Protein AF-A0A2N8KM40-F1 (afdb_monomer_lite)

Secondary structure (DSSP, 8-state):
-HHHHHHHHHHHHHHHHHHHHHHHHHHHHHHHHHHHHHHHHHHHHHHHHHHHHHHHHHHHHHHHHHHHHHHHHHHHHHHHHHHHHHHHHHHHHHHHHHHHHHHHHHHHHT--HHHHHHHHHHHHHHHHHHHHHHHHHHHHHHHHHHHHHHHHHHHHS--

Radius of gyration: 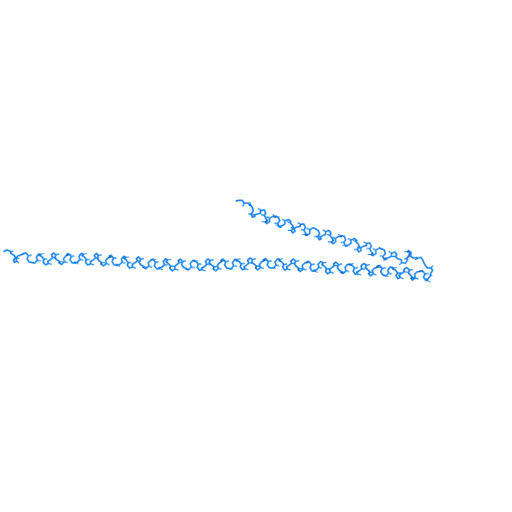45.95 Å; chains: 1; bounding box: 93×32×135 Å

Structure (mmCIF, N/CA/C/O backbone):
data_AF-A0A2N8KM40-F1
#
_entry.id   AF-A0A2N8KM40-F1
#
loop_
_atom_site.group_PDB
_atom_site.id
_atom_site.type_symbol
_atom_site.label_atom_id
_atom_site.label_alt_id
_atom_site.label_comp_id
_atom_site.label_asym_id
_atom_site.label_entity_id
_atom_site.label_seq_id
_atom_site.pdbx_PDB_ins_code
_atom_site.Cartn_x
_atom_site.Cartn_y
_atom_site.Cartn_z
_atom_site.occupancy
_atom_site.B_iso_or_equiv
_atom_site.auth_seq_id
_atom_site.auth_comp_id
_atom_site.auth_asym_id
_atom_site.auth_atom_id
_atom_site.pdbx_PDB_model_num
ATOM 1 N N . MET A 1 1 ? -63.208 -11.030 96.467 1.00 50.81 1 MET A N 1
ATOM 2 C CA . MET A 1 1 ? -63.304 -10.289 95.188 1.00 50.81 1 MET A CA 1
ATOM 3 C C . MET A 1 1 ? -62.343 -10.782 94.094 1.00 50.81 1 MET A C 1
ATOM 5 O O . MET A 1 1 ? -62.658 -10.585 92.932 1.00 50.81 1 MET A O 1
ATOM 9 N N . LEU A 1 2 ? -61.257 -11.514 94.403 1.00 55.47 2 LEU A N 1
ATOM 10 C CA . LEU A 1 2 ? -60.332 -12.054 93.381 1.00 55.47 2 LEU A CA 1
ATOM 11 C C . LEU A 1 2 ? -60.955 -13.037 92.363 1.00 55.47 2 LEU A C 1
ATOM 13 O O . LEU A 1 2 ? -60.536 -13.067 91.212 1.00 55.47 2 LEU A O 1
ATOM 17 N N . ARG A 1 3 ? -61.965 -13.832 92.751 1.00 54.03 3 ARG A N 1
ATOM 18 C CA . ARG A 1 3 ? -62.576 -14.845 91.863 1.00 54.03 3 ARG A CA 1
ATOM 19 C C . ARG A 1 3 ? -63.373 -14.261 90.687 1.00 54.03 3 ARG A C 1
ATOM 21 O O . ARG A 1 3 ? -63.493 -14.931 89.672 1.00 54.03 3 ARG A O 1
ATOM 28 N N . ALA A 1 4 ? -63.876 -13.030 90.804 1.00 58.81 4 ALA A N 1
ATOM 29 C CA . ALA A 1 4 ? -64.650 -12.378 89.743 1.00 58.81 4 ALA A CA 1
ATOM 30 C C . ALA A 1 4 ? -63.764 -11.719 88.666 1.00 58.81 4 ALA A C 1
ATOM 32 O O . ALA A 1 4 ? -64.201 -11.549 87.534 1.00 58.81 4 ALA A O 1
ATOM 33 N N . ALA A 1 5 ? -62.510 -11.387 88.998 1.00 59.50 5 ALA A N 1
ATOM 34 C CA . ALA A 1 5 ? -61.556 -10.773 88.070 1.00 59.50 5 ALA A CA 1
ATOM 35 C C . ALA A 1 5 ? -60.757 -11.802 87.247 1.00 59.50 5 ALA A C 1
ATOM 37 O O . ALA A 1 5 ? -60.220 -11.469 86.193 1.00 59.50 5 ALA A O 1
ATOM 38 N N . LEU A 1 6 ? -60.704 -13.060 87.700 1.00 64.12 6 LEU A N 1
ATOM 39 C CA . LEU A 1 6 ? -59.988 -14.157 87.043 1.00 64.12 6 LEU A CA 1
ATOM 40 C C . LEU A 1 6 ? -60.354 -14.355 85.551 1.00 64.12 6 LEU A C 1
ATOM 42 O O . LEU A 1 6 ? -59.431 -14.441 84.742 1.00 64.12 6 LEU A O 1
ATOM 46 N N . PRO A 1 7 ? -61.640 -14.377 85.134 1.00 68.81 7 PRO A N 1
ATOM 47 C CA . PRO A 1 7 ? -61.984 -14.530 83.717 1.00 68.81 7 PRO A CA 1
ATOM 48 C C . PRO A 1 7 ? -61.580 -13.315 82.869 1.00 68.81 7 PRO A C 1
ATOM 50 O O . PRO A 1 7 ? -61.188 -13.478 81.716 1.00 68.81 7 PRO A O 1
ATOM 53 N N . TYR A 1 8 ? -61.599 -12.108 83.444 1.00 71.25 8 TYR A N 1
ATOM 54 C CA . TYR A 1 8 ? -61.155 -10.891 82.757 1.00 71.25 8 TYR A CA 1
ATOM 55 C C . TYR A 1 8 ? -59.635 -10.849 82.572 1.00 71.25 8 TYR A C 1
ATOM 57 O O . TYR A 1 8 ? -59.167 -10.418 81.522 1.00 71.25 8 TYR A O 1
ATOM 65 N N . LEU A 1 9 ? -58.863 -11.348 83.542 1.00 74.88 9 LEU A N 1
ATOM 66 C CA . LEU A 1 9 ? -57.408 -11.479 83.414 1.00 74.88 9 LEU A CA 1
ATOM 67 C C . LEU A 1 9 ? -57.016 -12.518 82.357 1.00 74.88 9 LEU A C 1
ATOM 69 O O . LEU A 1 9 ? -56.095 -12.276 81.581 1.00 74.88 9 LEU A O 1
ATOM 73 N N . ILE A 1 10 ? -57.739 -13.639 82.281 1.00 76.38 10 ILE A N 1
ATOM 74 C CA . ILE A 1 10 ? -57.525 -14.665 81.247 1.00 76.38 10 ILE A CA 1
ATOM 75 C C . ILE A 1 10 ? -57.877 -14.111 79.858 1.00 76.38 10 ILE A C 1
ATOM 77 O O . ILE A 1 10 ? -57.108 -14.285 78.914 1.00 76.38 10 ILE A O 1
ATOM 81 N N . GLY A 1 11 ? -58.997 -13.391 79.737 1.00 74.62 11 GLY A N 1
ATOM 82 C CA . GLY A 1 11 ? -59.388 -12.725 78.493 1.00 74.62 11 GLY A CA 1
ATOM 83 C C . GLY A 1 11 ? -58.374 -11.669 78.044 1.00 74.62 11 GLY A C 1
ATOM 84 O O . GLY A 1 11 ? -57.972 -11.661 76.884 1.00 74.62 11 GLY A O 1
ATOM 85 N N . ALA A 1 12 ? -57.897 -10.827 78.964 1.00 76.19 12 ALA A N 1
ATOM 86 C CA . ALA A 1 12 ? -56.876 -9.821 78.672 1.00 76.19 12 ALA A CA 1
ATOM 87 C C . ALA A 1 12 ? -55.547 -10.457 78.233 1.00 76.19 12 ALA A C 1
ATOM 89 O O . ALA A 1 12 ? -54.951 -10.013 77.254 1.00 76.19 12 ALA A O 1
ATOM 90 N N . ALA A 1 13 ? -55.111 -11.530 78.899 1.00 78.75 13 ALA A N 1
ATOM 91 C CA . ALA A 1 13 ? -53.902 -12.259 78.523 1.00 78.75 13 ALA A CA 1
ATOM 92 C C . ALA A 1 13 ? -54.012 -12.893 77.124 1.00 78.75 13 ALA A C 1
ATOM 94 O O . ALA A 1 13 ? -53.057 -12.837 76.351 1.00 78.75 13 ALA A O 1
ATOM 95 N N . LEU A 1 14 ? -55.181 -13.438 76.769 1.00 80.94 14 LEU A N 1
ATOM 96 C CA . LEU A 1 14 ? -55.440 -13.978 75.431 1.00 80.94 14 LEU A CA 1
ATOM 97 C C . LEU A 1 14 ? -55.404 -12.894 74.351 1.00 80.94 14 LEU A C 1
ATOM 99 O O . LEU A 1 14 ? -54.794 -13.100 73.304 1.00 80.94 14 LEU A O 1
ATOM 103 N N . VAL A 1 15 ? -56.010 -11.733 74.607 1.00 81.62 15 VAL A N 1
ATOM 104 C CA . VAL A 1 15 ? -55.996 -10.605 73.662 1.00 81.62 15 VAL A CA 1
ATOM 105 C C . VAL A 1 15 ? -54.575 -10.081 73.465 1.00 81.62 15 VAL A C 1
ATOM 107 O O . VAL A 1 15 ? -54.142 -9.895 72.330 1.00 81.62 15 VAL A O 1
ATOM 110 N N . VAL A 1 16 ? -53.815 -9.904 74.547 1.00 82.75 16 VAL A N 1
ATOM 111 C CA . VAL A 1 16 ? -52.413 -9.466 74.474 1.00 82.75 16 VAL A CA 1
ATOM 112 C C . VAL A 1 16 ? -51.555 -10.489 73.724 1.00 82.75 16 VAL A C 1
ATOM 114 O O . VAL A 1 16 ? -50.774 -10.108 72.852 1.00 82.75 16 VAL A O 1
ATOM 117 N N . GLY A 1 17 ? -51.738 -11.784 73.997 1.00 82.06 17 GLY A N 1
ATOM 118 C CA . GLY A 1 17 ? -51.050 -12.859 73.281 1.00 82.06 17 GLY A CA 1
ATOM 119 C C . GLY A 1 17 ? -51.378 -12.883 71.786 1.00 82.06 17 GLY A C 1
ATOM 120 O O . GLY A 1 17 ? -50.478 -13.042 70.963 1.00 82.06 17 GLY A O 1
ATOM 121 N N . ALA A 1 18 ? -52.641 -12.652 71.419 1.00 79.44 18 ALA A N 1
ATOM 122 C CA . ALA A 1 18 ? -53.068 -12.579 70.024 1.00 79.44 18 ALA A CA 1
ATOM 123 C C . ALA A 1 18 ? -52.453 -11.375 69.291 1.00 79.44 18 ALA A C 1
ATOM 125 O O . ALA A 1 18 ? -51.941 -11.530 68.184 1.00 79.44 18 ALA A O 1
ATOM 126 N N . VAL A 1 19 ? -52.437 -10.191 69.913 1.00 80.25 19 VAL A N 1
ATOM 127 C CA . VAL A 1 19 ? -51.839 -8.979 69.325 1.00 80.25 19 VAL A CA 1
ATOM 128 C C . VAL A 1 19 ? -50.329 -9.142 69.133 1.00 80.25 19 VAL A C 1
ATOM 130 O O . VAL A 1 19 ? -49.810 -8.827 68.061 1.00 80.25 19 VAL A O 1
ATOM 133 N N . LEU A 1 20 ? -49.625 -9.693 70.127 1.00 81.81 20 LEU A N 1
ATOM 134 C CA . LEU A 1 20 ? -48.190 -9.978 70.024 1.00 81.81 20 LEU A CA 1
ATOM 135 C C . LEU A 1 20 ? -47.888 -11.032 68.952 1.00 81.81 20 LEU A C 1
ATOM 137 O O . LEU A 1 20 ? -46.945 -10.863 68.181 1.00 81.81 20 LEU A O 1
ATOM 141 N N . GLY A 1 21 ? -48.701 -12.088 68.863 1.00 77.38 21 GLY A N 1
ATOM 142 C CA . GLY A 1 21 ? -48.555 -13.130 67.847 1.00 77.38 21 GLY A CA 1
ATOM 143 C C . GLY A 1 21 ? -48.735 -12.598 66.424 1.00 77.38 21 GLY A C 1
ATOM 144 O O . GLY A 1 21 ? -47.931 -12.909 65.547 1.00 77.38 21 GLY A O 1
ATOM 145 N N . VAL A 1 22 ? -49.739 -11.744 66.199 1.00 79.06 22 VAL A N 1
ATOM 146 C CA . VAL A 1 22 ? -49.978 -11.108 64.892 1.00 79.06 22 VAL A CA 1
ATOM 147 C C . VAL A 1 22 ? -48.859 -10.125 64.540 1.00 79.06 22 VAL A C 1
ATOM 149 O O . VAL A 1 22 ? -48.366 -10.154 63.413 1.00 79.06 22 VAL A O 1
ATOM 152 N N . GLY A 1 23 ? -48.415 -9.301 65.495 1.00 76.94 23 GLY A N 1
ATOM 153 C CA . GLY A 1 23 ? -47.318 -8.352 65.285 1.00 76.94 23 GLY A CA 1
ATOM 154 C C . GLY A 1 23 ? -45.996 -9.043 64.947 1.00 76.94 23 GLY A C 1
ATOM 155 O O . GLY A 1 23 ? -45.318 -8.654 63.998 1.00 76.94 23 GLY A O 1
ATOM 156 N N . TRP A 1 24 ? -45.661 -10.123 65.660 1.00 81.06 24 TRP A N 1
ATOM 157 C CA . TRP A 1 24 ? -44.463 -10.913 65.373 1.00 81.06 24 TRP A CA 1
ATOM 158 C C . TRP A 1 24 ? -44.576 -11.609 64.014 1.00 81.06 24 TRP A C 1
ATOM 160 O O . TRP A 1 24 ? -43.649 -11.544 63.209 1.00 81.06 24 TRP A O 1
ATOM 170 N N . TYR A 1 25 ? -45.719 -12.223 63.706 1.00 77.12 25 TYR A N 1
ATOM 171 C CA . TYR A 1 25 ? -45.907 -12.889 62.418 1.00 77.12 25 TYR A CA 1
ATOM 172 C C . TYR A 1 25 ? -45.816 -11.907 61.239 1.00 77.12 25 TYR A C 1
ATOM 174 O O . TYR A 1 25 ? -45.181 -12.225 60.234 1.00 77.12 25 TYR A O 1
ATOM 182 N N . GLY A 1 26 ? -46.379 -10.700 61.378 1.00 73.94 26 GLY A N 1
ATOM 183 C CA . GLY A 1 26 ? -46.259 -9.614 60.400 1.00 73.94 26 GLY A CA 1
ATOM 184 C C . GLY A 1 26 ? -44.811 -9.166 60.199 1.00 73.94 26 GLY A C 1
ATOM 185 O O . GLY A 1 26 ? -44.307 -9.222 59.077 1.00 73.94 26 GLY A O 1
ATOM 186 N N . ALA A 1 27 ? -44.107 -8.844 61.288 1.00 72.88 27 ALA A N 1
ATOM 187 C CA . ALA A 1 27 ? -42.698 -8.447 61.245 1.00 72.88 27 ALA A CA 1
ATOM 188 C C . ALA A 1 27 ? -41.797 -9.546 60.655 1.00 72.88 27 ALA A C 1
ATOM 190 O O . ALA A 1 27 ? -40.876 -9.263 59.889 1.00 72.88 27 ALA A O 1
ATOM 191 N N . HIS A 1 28 ? -42.078 -10.819 60.954 1.00 74.94 28 HIS A N 1
ATOM 192 C CA . HIS A 1 28 ? -41.321 -11.937 60.398 1.00 74.94 28 HIS A CA 1
ATOM 193 C C . HIS A 1 28 ? -41.578 -12.112 58.894 1.00 74.94 28 HIS A C 1
ATOM 195 O O . HIS A 1 28 ? -40.643 -12.413 58.147 1.00 74.94 28 HIS A O 1
ATOM 201 N N . ARG A 1 29 ? -42.816 -11.881 58.436 1.00 72.00 29 ARG A N 1
ATOM 202 C CA . ARG A 1 29 ? -43.177 -11.891 57.011 1.00 72.00 29 ARG A CA 1
ATOM 203 C C . ARG A 1 29 ? -42.489 -10.771 56.238 1.00 72.00 29 ARG A C 1
ATOM 205 O O . ARG A 1 29 ? -41.971 -11.024 55.153 1.00 72.00 29 ARG A O 1
ATOM 212 N N . GLU A 1 30 ? -42.460 -9.567 56.797 1.00 69.62 30 GLU A N 1
ATOM 213 C CA . GLU A 1 30 ? -41.780 -8.416 56.197 1.00 69.62 30 GLU A CA 1
ATOM 214 C C . GLU A 1 30 ? -40.266 -8.640 56.139 1.00 69.62 30 GLU A C 1
ATOM 216 O O . GLU A 1 30 ? -39.669 -8.488 55.076 1.00 69.62 30 GLU A O 1
ATOM 221 N N . ALA A 1 31 ? -39.654 -9.121 57.226 1.00 71.56 31 ALA A N 1
ATOM 222 C CA . ALA A 1 31 ? -38.230 -9.451 57.257 1.00 71.56 31 ALA A CA 1
ATOM 223 C C . ALA A 1 31 ? -37.855 -10.543 56.236 1.00 71.56 31 ALA A C 1
ATOM 225 O O . ALA A 1 31 ? -36.837 -10.432 55.554 1.00 71.56 31 ALA A O 1
ATOM 226 N N . ALA A 1 32 ? -38.692 -11.576 56.080 1.00 74.12 32 ALA A N 1
ATOM 227 C CA . ALA A 1 32 ? -38.486 -12.620 55.076 1.00 74.12 32 ALA A CA 1
ATOM 228 C C . ALA A 1 32 ? -38.656 -12.097 53.637 1.00 74.12 32 ALA A C 1
ATOM 230 O O . ALA A 1 32 ? -37.929 -12.520 52.736 1.00 74.12 32 ALA A O 1
ATOM 231 N N . GLY A 1 33 ? -39.589 -11.164 53.420 1.00 69.44 33 GLY A N 1
ATOM 232 C CA . GLY A 1 33 ? -39.778 -10.479 52.142 1.00 69.44 33 GLY A CA 1
ATOM 233 C C . GLY A 1 33 ? -38.578 -9.609 51.766 1.00 69.44 33 GLY A C 1
ATOM 234 O O . GLY A 1 33 ? -38.059 -9.740 50.662 1.00 69.44 33 GLY A O 1
ATOM 235 N N . VAL A 1 34 ? -38.083 -8.792 52.701 1.00 75.25 34 VAL A N 1
ATOM 236 C CA . VAL A 1 34 ? -36.897 -7.938 52.507 1.00 75.25 34 VAL A CA 1
ATOM 237 C C . VAL A 1 34 ? -35.633 -8.774 52.281 1.00 75.25 34 VAL A C 1
ATOM 239 O O . VAL A 1 34 ? -34.815 -8.443 51.426 1.00 75.25 34 VAL A O 1
ATOM 242 N N . ALA A 1 35 ? -35.475 -9.893 52.993 1.00 78.25 35 ALA A N 1
ATOM 243 C CA . ALA A 1 35 ? -34.352 -10.802 52.772 1.00 78.25 35 ALA A CA 1
ATOM 244 C C . ALA A 1 35 ? -34.374 -11.419 51.360 1.00 78.25 35 ALA A C 1
ATOM 246 O O . ALA A 1 35 ? -33.328 -11.529 50.720 1.00 78.25 35 ALA A O 1
ATOM 247 N N . ARG A 1 36 ? -35.557 -11.782 50.841 1.00 76.88 36 ARG A N 1
ATOM 248 C CA . ARG A 1 36 ? -35.703 -12.271 49.460 1.00 76.88 36 ARG A CA 1
ATOM 249 C C . ARG A 1 36 ? -35.384 -11.196 48.428 1.00 76.88 36 ARG A C 1
ATOM 251 O O . ARG A 1 36 ? -34.605 -11.469 47.522 1.00 76.88 36 ARG A O 1
ATOM 258 N N . THR A 1 37 ? -35.913 -9.983 48.583 1.00 75.38 37 THR A N 1
ATOM 259 C CA . THR A 1 37 ? -35.655 -8.901 47.621 1.00 75.38 37 THR A CA 1
ATOM 260 C C . THR A 1 37 ? -34.185 -8.485 47.601 1.00 75.38 37 THR A C 1
ATOM 262 O O . THR A 1 37 ? -33.649 -8.214 46.530 1.00 75.38 37 THR A O 1
ATOM 265 N N . GLN A 1 38 ? -33.491 -8.502 48.745 1.00 78.94 38 GLN A N 1
ATOM 266 C CA . GLN A 1 38 ? -32.043 -8.267 48.786 1.00 78.94 38 GLN A CA 1
ATOM 267 C C . GLN A 1 38 ? -31.246 -9.369 48.078 1.00 78.94 38 GLN A C 1
ATOM 269 O O . GLN A 1 38 ? -30.302 -9.063 47.349 1.00 78.94 38 GLN A O 1
ATOM 274 N N . LEU A 1 39 ? -31.620 -10.641 48.254 1.00 80.75 39 LEU A N 1
ATOM 275 C CA . LEU A 1 39 ? -30.974 -11.759 47.560 1.00 80.75 39 LEU A CA 1
ATOM 276 C C . LEU A 1 39 ? -31.204 -11.700 46.045 1.00 80.75 39 LEU A C 1
ATOM 278 O O . LEU A 1 39 ? -30.266 -11.918 45.279 1.00 80.75 39 LEU A O 1
ATOM 282 N N . GLU A 1 40 ? -32.417 -11.362 45.609 1.00 81.06 40 GLU A N 1
ATOM 283 C CA . GLU A 1 40 ? -32.754 -11.169 44.195 1.00 81.06 40 GLU A CA 1
ATOM 284 C C . GLU A 1 40 ? -32.009 -9.970 43.593 1.00 81.06 40 GLU A C 1
ATOM 286 O O . GLU A 1 40 ? -31.451 -10.080 42.502 1.00 81.06 40 GLU A O 1
ATOM 291 N N . ALA A 1 41 ? -31.914 -8.851 44.318 1.00 78.25 41 ALA A N 1
ATOM 292 C CA . ALA A 1 41 ? -31.140 -7.686 43.894 1.00 78.25 41 ALA A CA 1
ATOM 293 C C . ALA A 1 41 ? -29.639 -8.000 43.788 1.00 78.25 41 ALA A C 1
ATOM 295 O O . ALA A 1 41 ? -29.002 -7.625 42.806 1.00 78.25 41 ALA A O 1
ATOM 296 N N . ALA A 1 42 ? -29.075 -8.739 44.750 1.00 84.44 42 ALA A N 1
ATOM 297 C CA . ALA A 1 42 ? -27.679 -9.170 44.713 1.00 84.44 42 ALA A CA 1
ATOM 298 C C . ALA A 1 42 ? -27.406 -10.168 43.573 1.00 84.44 42 ALA A C 1
ATOM 300 O O . ALA A 1 42 ? -26.352 -10.111 42.937 1.00 84.44 42 ALA A O 1
ATOM 301 N N . ALA A 1 43 ? -28.350 -11.069 43.286 1.00 85.12 43 ALA A N 1
ATOM 302 C CA . ALA A 1 43 ? -28.260 -11.984 42.152 1.00 85.12 43 ALA A CA 1
ATOM 303 C C . ALA A 1 43 ? -28.330 -11.230 40.812 1.00 85.12 43 ALA A C 1
ATOM 305 O O . ALA A 1 43 ? -27.500 -11.481 39.938 1.00 85.12 43 ALA A O 1
ATOM 306 N N . ASN A 1 44 ? -29.248 -10.267 40.677 1.00 85.44 44 ASN A N 1
ATOM 307 C CA . ASN A 1 44 ? -29.347 -9.402 39.499 1.00 85.44 44 ASN A CA 1
ATOM 308 C C . ASN A 1 44 ? -28.088 -8.550 39.302 1.00 85.44 44 ASN A C 1
ATOM 310 O O . ASN A 1 44 ? -27.571 -8.495 38.191 1.00 85.44 44 ASN A O 1
ATOM 314 N N . ALA A 1 45 ? -27.540 -7.950 40.363 1.00 84.25 45 ALA A N 1
ATOM 315 C CA . ALA A 1 45 ? -26.304 -7.169 40.282 1.00 84.25 45 ALA A CA 1
ATOM 316 C C . ALA A 1 45 ? -25.135 -8.006 39.731 1.00 84.25 45 ALA A C 1
ATOM 318 O O . ALA A 1 45 ? -24.444 -7.581 38.808 1.00 84.25 45 ALA A O 1
ATOM 319 N N . ARG A 1 46 ? -24.977 -9.249 40.210 1.00 84.38 46 ARG A N 1
ATOM 320 C CA . ARG A 1 46 ? -23.948 -10.176 39.704 1.00 84.38 46 ARG A CA 1
ATOM 321 C C . ARG A 1 46 ? -24.162 -10.567 38.242 1.00 84.38 46 ARG A C 1
ATOM 323 O O . ARG A 1 46 ? -23.187 -10.737 37.515 1.00 84.38 46 ARG A O 1
ATOM 330 N N . GLN A 1 47 ? -25.412 -10.739 37.808 1.00 87.56 47 GLN A N 1
ATOM 331 C CA . GLN A 1 47 ? -25.716 -11.036 36.405 1.00 87.56 47 GLN A CA 1
ATOM 332 C C . GLN A 1 47 ? -25.392 -9.851 35.496 1.00 87.56 47 GLN A C 1
ATOM 334 O O . GLN A 1 47 ? -24.794 -10.050 34.442 1.00 87.56 47 GLN A O 1
ATOM 339 N N . ILE A 1 48 ? -25.721 -8.634 35.931 1.00 88.25 48 ILE A N 1
ATOM 340 C CA . ILE A 1 48 ? -25.425 -7.398 35.206 1.00 88.25 48 ILE A CA 1
ATOM 341 C C . ILE A 1 48 ? -23.907 -7.209 35.077 1.00 88.25 48 ILE A C 1
ATOM 343 O O . ILE A 1 48 ? -23.408 -7.030 33.971 1.00 88.25 48 ILE A O 1
ATOM 347 N N . GLU A 1 49 ? -23.142 -7.353 36.162 1.00 89.38 49 GLU A N 1
ATOM 348 C CA . GLU A 1 49 ? -21.671 -7.285 36.119 1.00 89.38 49 GLU A CA 1
ATOM 349 C C . GLU A 1 49 ? -21.047 -8.358 35.216 1.00 89.38 49 GLU A C 1
ATOM 351 O O . GLU A 1 49 ? -20.056 -8.103 34.529 1.00 89.38 49 GLU A O 1
ATOM 356 N N . ALA A 1 50 ? -21.601 -9.574 35.217 1.00 89.94 50 ALA A N 1
ATOM 357 C CA . ALA A 1 50 ? -21.130 -10.647 34.349 1.00 89.94 50 ALA A CA 1
ATOM 358 C C . ALA A 1 50 ? -21.444 -10.370 32.870 1.00 89.94 50 ALA A C 1
ATOM 360 O O . ALA A 1 50 ? -20.648 -10.738 32.008 1.00 89.94 50 ALA A O 1
ATOM 361 N N . GLN A 1 51 ? -22.577 -9.731 32.568 1.00 90.88 51 GLN A N 1
ATOM 362 C CA . GLN A 1 51 ? -22.919 -9.298 31.212 1.00 90.88 51 GLN A CA 1
ATOM 363 C C . GLN A 1 51 ? -22.019 -8.153 30.746 1.00 90.88 51 GLN A C 1
ATOM 365 O O . GLN A 1 51 ? -21.493 -8.235 29.641 1.00 90.88 51 GLN A O 1
ATOM 370 N N . TYR A 1 52 ? -21.775 -7.146 31.590 1.00 89.88 52 TYR A N 1
ATOM 371 C CA . TYR A 1 52 ? -20.860 -6.049 31.264 1.00 89.88 52 TYR A CA 1
ATOM 372 C C . TYR A 1 52 ? -19.441 -6.546 30.991 1.00 89.88 52 TYR A C 1
ATOM 374 O O . TYR A 1 52 ? -18.860 -6.166 29.982 1.00 89.88 52 TYR A O 1
ATOM 382 N N . ARG A 1 53 ? -18.912 -7.462 31.815 1.00 92.50 53 ARG A N 1
ATOM 383 C CA . ARG A 1 53 ? -17.586 -8.052 31.565 1.00 92.50 53 ARG A CA 1
ATOM 384 C C . ARG A 1 53 ? -17.509 -8.795 30.236 1.00 92.50 53 ARG A C 1
ATOM 386 O O . ARG A 1 53 ? -16.565 -8.581 29.487 1.00 92.50 53 ARG A O 1
ATOM 393 N N . ARG A 1 54 ? -18.516 -9.612 29.904 1.00 92.06 54 ARG A N 1
ATOM 394 C CA . ARG A 1 54 ? -18.564 -10.282 28.592 1.00 92.06 54 ARG A CA 1
ATOM 395 C C . ARG A 1 54 ? -18.638 -9.277 27.448 1.00 92.06 54 ARG A C 1
ATOM 397 O O . ARG A 1 54 ? -17.958 -9.453 26.449 1.00 92.06 54 ARG A O 1
ATOM 404 N N . GLN A 1 55 ? -19.430 -8.220 27.603 1.00 92.69 55 GLN A N 1
ATOM 405 C CA . GLN A 1 55 ? -19.566 -7.183 26.585 1.00 92.69 55 GLN A CA 1
ATOM 406 C C . GLN A 1 55 ? -18.260 -6.401 26.384 1.00 92.69 55 GLN A C 1
ATOM 408 O O . GLN A 1 55 ? -17.899 -6.098 25.249 1.00 92.69 55 GLN A O 1
ATOM 413 N N . GLU A 1 56 ? -17.529 -6.099 27.459 1.00 91.12 56 GLU A N 1
ATOM 414 C CA . GLU A 1 56 ? -16.198 -5.494 27.379 1.00 91.12 56 GLU A CA 1
ATOM 415 C C . GLU A 1 56 ? -15.197 -6.425 26.690 1.00 91.12 56 GLU A C 1
ATOM 417 O O . GLU A 1 56 ? -14.484 -5.988 25.789 1.00 91.12 56 GLU A O 1
ATOM 422 N N . GLU A 1 57 ? -15.174 -7.709 27.057 1.00 92.62 57 GLU A N 1
ATOM 423 C CA . GLU A 1 57 ? -14.311 -8.718 26.431 1.00 92.62 57 GLU A CA 1
ATOM 424 C C . GLU A 1 57 ? -14.609 -8.870 24.930 1.00 92.62 57 GLU A C 1
ATOM 426 O O . GLU A 1 57 ? -13.686 -8.846 24.114 1.00 92.62 57 GLU A O 1
ATOM 431 N N . GLU A 1 58 ? -15.886 -8.958 24.548 1.00 92.00 58 GLU A N 1
ATOM 432 C CA . GLU A 1 58 ? -16.327 -9.032 23.151 1.00 92.00 58 GLU A CA 1
ATOM 433 C C . GLU A 1 58 ? -15.961 -7.766 22.368 1.00 92.00 58 GLU A C 1
ATOM 435 O O . GLU A 1 58 ? -15.474 -7.854 21.241 1.00 92.00 58 GLU A O 1
ATOM 440 N N . MET A 1 59 ? -16.142 -6.584 22.963 1.00 92.12 59 MET A N 1
ATOM 441 C CA . MET A 1 59 ? -15.782 -5.312 22.336 1.00 92.12 59 MET A CA 1
ATOM 442 C C . MET A 1 59 ? -14.268 -5.194 22.132 1.00 92.12 59 MET A C 1
ATOM 444 O O . MET A 1 59 ? -13.824 -4.747 21.072 1.00 92.12 59 MET A O 1
ATOM 448 N N . VAL A 1 60 ? -13.466 -5.598 23.122 1.00 92.62 60 VAL A N 1
ATOM 449 C CA . VAL A 1 60 ? -12.004 -5.621 23.000 1.00 92.62 60 VAL A CA 1
ATOM 450 C C . VAL A 1 60 ? -11.588 -6.606 21.912 1.00 92.62 60 VAL A C 1
ATOM 452 O O . VAL A 1 60 ? -10.769 -6.244 21.073 1.00 92.62 60 VAL A O 1
ATOM 455 N N . ALA A 1 61 ? -12.180 -7.802 21.873 1.00 93.12 61 ALA A N 1
ATOM 456 C CA . ALA A 1 61 ? -11.892 -8.811 20.857 1.00 93.12 61 ALA A CA 1
ATOM 457 C C . ALA A 1 61 ? -12.287 -8.365 19.434 1.00 93.12 61 ALA A C 1
ATOM 459 O O . ALA A 1 61 ? -11.541 -8.597 18.481 1.00 93.12 61 ALA A O 1
ATOM 460 N N . ASP A 1 62 ? -13.430 -7.693 19.262 1.00 93.56 62 ASP A N 1
ATOM 461 C CA . ASP A 1 62 ? -13.825 -7.126 17.966 1.00 93.56 62 ASP A CA 1
ATOM 462 C C . ASP A 1 62 ? -12.869 -5.999 17.552 1.00 93.56 62 ASP A C 1
ATOM 464 O O . ASP A 1 62 ? -12.405 -5.950 16.410 1.00 93.56 62 ASP A O 1
ATOM 468 N N . TYR A 1 63 ? -12.505 -5.119 18.489 1.00 86.56 63 TYR A N 1
ATOM 469 C CA . TYR A 1 63 ? -11.564 -4.036 18.222 1.00 86.56 63 TYR A CA 1
ATOM 470 C C . TYR A 1 63 ? -10.179 -4.561 17.822 1.00 86.56 63 TYR A C 1
ATOM 472 O O . TYR A 1 63 ? -9.611 -4.092 16.830 1.00 86.56 63 TYR A O 1
ATOM 480 N N . THR A 1 64 ? -9.639 -5.550 18.542 1.00 91.50 64 THR A N 1
ATOM 481 C CA . THR A 1 64 ? -8.349 -6.166 18.202 1.00 91.50 64 THR A CA 1
ATOM 482 C C . THR A 1 64 ? -8.416 -6.884 16.860 1.00 91.50 64 THR A C 1
ATOM 484 O O . THR A 1 64 ? -7.534 -6.668 16.032 1.00 91.50 64 THR A O 1
ATOM 487 N N . SER A 1 65 ? -9.490 -7.630 16.579 1.00 91.56 65 SER A N 1
ATOM 488 C CA . SER A 1 65 ? -9.678 -8.297 15.284 1.00 91.56 65 SER A CA 1
ATOM 489 C C . SER A 1 65 ? -9.722 -7.303 14.119 1.00 91.56 65 SER A C 1
ATOM 491 O O . SER A 1 65 ? -9.103 -7.525 13.076 1.00 91.56 65 SER A O 1
ATOM 493 N N . ARG A 1 66 ? -10.430 -6.177 14.273 1.00 89.44 66 ARG A N 1
ATOM 494 C CA . ARG A 1 66 ? -10.468 -5.119 13.249 1.00 89.44 66 ARG A CA 1
ATOM 495 C C . ARG A 1 66 ? -9.101 -4.479 13.042 1.00 89.44 66 ARG A C 1
ATOM 497 O O . ARG A 1 66 ? -8.735 -4.198 11.901 1.00 89.44 66 ARG A O 1
ATOM 504 N N . LEU A 1 67 ? -8.355 -4.257 14.122 1.00 89.38 67 LEU A N 1
ATOM 505 C CA . LEU A 1 67 ? -7.009 -3.699 14.055 1.00 89.38 67 LEU A CA 1
ATOM 506 C C . LEU A 1 67 ? -6.040 -4.657 13.348 1.00 89.38 67 LEU A C 1
ATOM 508 O O . LEU A 1 67 ? -5.297 -4.226 12.468 1.00 89.38 67 LEU A O 1
ATOM 512 N N . GLU A 1 68 ? -6.082 -5.949 13.675 1.00 92.25 68 GLU A N 1
ATOM 513 C CA . GLU A 1 68 ? -5.288 -6.980 12.998 1.00 92.25 68 GLU A CA 1
ATOM 514 C C . GLU A 1 68 ? -5.606 -7.046 11.508 1.00 92.25 68 GLU A C 1
ATOM 516 O O . GLU A 1 68 ? -4.688 -6.974 10.695 1.00 92.25 68 GLU A O 1
ATOM 521 N N . LYS A 1 69 ? -6.891 -7.079 11.131 1.00 90.62 69 LYS A N 1
ATOM 522 C CA . LYS A 1 69 ? -7.307 -7.079 9.718 1.00 90.62 69 LYS A CA 1
ATOM 523 C C . LYS A 1 69 ? -6.803 -5.849 8.963 1.00 90.62 69 LYS A C 1
ATOM 525 O O . LYS A 1 69 ? -6.345 -5.971 7.830 1.00 90.62 69 LYS A O 1
ATOM 530 N N . ALA A 1 70 ? -6.867 -4.665 9.574 1.00 87.62 70 ALA A N 1
ATOM 531 C CA . ALA A 1 70 ? -6.371 -3.434 8.959 1.00 87.62 70 ALA A CA 1
ATOM 532 C C . ALA A 1 70 ? -4.840 -3.448 8.779 1.00 87.62 70 ALA A C 1
ATOM 534 O O . ALA A 1 70 ? -4.327 -3.046 7.728 1.00 87.62 70 ALA A O 1
ATOM 535 N N . ASN A 1 71 ? -4.110 -3.950 9.778 1.00 90.00 71 ASN A N 1
ATOM 536 C CA . ASN A 1 71 ? -2.659 -4.113 9.703 1.00 90.00 71 ASN A CA 1
ATOM 537 C C . ASN A 1 71 ? -2.265 -5.153 8.648 1.00 90.00 71 ASN A C 1
ATOM 539 O O . ASN A 1 71 ? -1.339 -4.922 7.871 1.00 90.00 71 ASN A O 1
ATOM 543 N N . GLU A 1 72 ? -2.985 -6.272 8.574 1.00 93.06 72 GLU A N 1
ATOM 544 C CA . GLU A 1 72 ? -2.746 -7.314 7.582 1.00 93.06 72 GLU A CA 1
ATOM 545 C C . GLU A 1 72 ? -3.009 -6.815 6.159 1.00 93.06 72 GLU A C 1
ATOM 547 O O . GLU A 1 72 ? -2.160 -7.004 5.288 1.00 93.06 72 GLU A O 1
ATOM 552 N N . ALA A 1 73 ? -4.114 -6.102 5.930 1.00 88.69 73 ALA A N 1
ATOM 553 C CA . ALA A 1 73 ? -4.405 -5.488 4.636 1.00 88.69 73 ALA A CA 1
ATOM 554 C C . ALA A 1 73 ? -3.307 -4.495 4.212 1.00 88.69 73 ALA A C 1
ATOM 556 O O . ALA A 1 73 ? -2.895 -4.475 3.053 1.00 88.69 73 ALA A O 1
ATOM 557 N N . THR A 1 74 ? -2.780 -3.712 5.159 1.00 89.38 74 THR A N 1
ATOM 558 C CA . THR A 1 74 ? -1.660 -2.791 4.903 1.00 89.38 74 THR A CA 1
ATOM 559 C C . THR A 1 74 ? -0.384 -3.553 4.547 1.00 89.38 74 THR A C 1
ATOM 561 O O . THR A 1 74 ? 0.302 -3.201 3.589 1.00 89.38 74 THR A O 1
ATOM 564 N N . ARG A 1 75 ? -0.079 -4.630 5.280 1.00 92.06 75 ARG A N 1
ATOM 565 C CA . ARG A 1 75 ? 1.087 -5.484 5.025 1.00 92.06 75 ARG A CA 1
ATOM 566 C C . ARG A 1 75 ? 1.024 -6.129 3.641 1.00 92.06 75 ARG A C 1
ATOM 568 O O . ARG A 1 75 ? 2.023 -6.107 2.931 1.00 92.06 75 ARG A O 1
ATOM 575 N N . LEU A 1 76 ? -0.128 -6.684 3.264 1.00 92.94 76 LEU A N 1
ATOM 576 C CA . LEU A 1 76 ? -0.340 -7.293 1.948 1.00 92.94 76 LEU A CA 1
ATOM 577 C C . LEU A 1 76 ? -0.198 -6.256 0.830 1.00 92.94 76 LEU A C 1
ATOM 579 O O . LEU A 1 76 ? 0.557 -6.480 -0.108 1.00 92.94 76 LEU A O 1
ATOM 583 N N . SER A 1 77 ? -0.831 -5.090 0.984 1.00 88.12 77 SER A N 1
ATOM 584 C CA . SER A 1 77 ? -0.715 -3.981 0.029 1.00 88.12 77 SER A CA 1
ATOM 585 C C . SER A 1 77 ? 0.738 -3.536 -0.175 1.00 88.12 77 SER A C 1
ATOM 587 O O . SER A 1 77 ? 1.156 -3.316 -1.308 1.00 88.12 77 SER A O 1
ATOM 589 N N . ASN A 1 78 ? 1.529 -3.432 0.897 1.00 89.88 78 ASN A N 1
ATOM 590 C CA . ASN A 1 78 ? 2.941 -3.063 0.785 1.00 89.88 78 ASN A CA 1
ATOM 591 C C . ASN A 1 78 ? 3.770 -4.169 0.116 1.00 89.88 78 ASN A C 1
ATOM 593 O O . ASN A 1 78 ? 4.602 -3.872 -0.732 1.00 89.88 78 ASN A O 1
ATOM 597 N N . ALA A 1 79 ? 3.504 -5.440 0.431 1.00 93.69 79 ALA A N 1
ATOM 598 C CA . ALA A 1 79 ? 4.181 -6.559 -0.221 1.00 93.69 79 ALA A CA 1
ATOM 599 C C . ALA A 1 79 ? 3.896 -6.608 -1.734 1.00 93.69 79 ALA A C 1
ATOM 601 O O . ALA A 1 79 ? 4.799 -6.868 -2.526 1.00 93.69 79 ALA A O 1
ATOM 602 N N . GLU A 1 80 ? 2.661 -6.323 -2.154 1.00 90.19 80 GLU A N 1
ATOM 603 C CA . GLU A 1 80 ? 2.304 -6.210 -3.573 1.00 90.19 80 GLU A CA 1
ATOM 604 C C . GLU A 1 80 ? 3.021 -5.036 -4.257 1.00 90.19 80 GLU A C 1
ATOM 606 O O . GLU A 1 80 ? 3.534 -5.206 -5.367 1.00 90.19 80 GLU A O 1
ATOM 611 N N . ARG A 1 81 ? 3.126 -3.877 -3.587 1.00 90.19 81 ARG A N 1
ATOM 612 C CA . ARG A 1 81 ? 3.902 -2.720 -4.075 1.00 90.19 81 ARG A CA 1
ATOM 613 C C . ARG A 1 81 ? 5.379 -3.072 -4.260 1.00 90.19 81 ARG A C 1
ATOM 615 O O . ARG A 1 81 ? 5.940 -2.776 -5.312 1.00 90.19 81 ARG A O 1
ATOM 622 N N . ASP A 1 82 ? 5.986 -3.764 -3.298 1.00 91.44 82 ASP A N 1
ATOM 623 C CA . ASP A 1 82 ? 7.391 -4.184 -3.372 1.00 91.44 82 ASP A CA 1
ATOM 624 C C . ASP A 1 82 ? 7.638 -5.170 -4.524 1.00 91.44 82 ASP A C 1
ATOM 626 O O . ASP A 1 82 ? 8.612 -5.038 -5.272 1.00 91.44 82 ASP A O 1
ATOM 630 N N . LEU A 1 83 ? 6.733 -6.138 -4.717 1.00 92.88 83 LEU A N 1
ATOM 631 C CA . LEU A 1 83 ? 6.795 -7.072 -5.844 1.00 92.88 83 LEU A CA 1
ATOM 632 C C . LEU A 1 83 ? 6.672 -6.343 -7.188 1.00 92.88 83 LEU A C 1
ATOM 634 O O . LEU A 1 83 ? 7.445 -6.618 -8.110 1.00 92.88 83 LEU A O 1
ATOM 638 N N . ALA A 1 84 ? 5.739 -5.395 -7.300 1.00 89.12 84 ALA A N 1
ATOM 639 C CA . ALA A 1 84 ? 5.561 -4.587 -8.502 1.00 89.12 84 ALA A CA 1
ATOM 640 C C . ALA A 1 84 ? 6.786 -3.701 -8.784 1.00 89.12 84 ALA A C 1
ATOM 642 O O . ALA A 1 84 ? 7.247 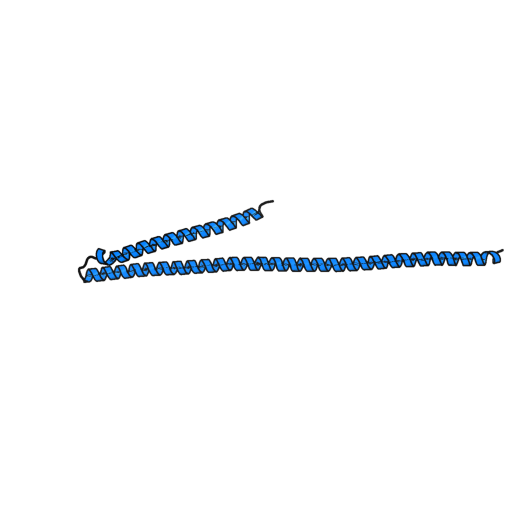-3.629 -9.927 1.00 89.12 84 ALA A O 1
ATOM 643 N N . ALA A 1 85 ? 7.367 -3.086 -7.750 1.00 90.06 85 ALA A N 1
ATOM 644 C CA . ALA A 1 85 ? 8.589 -2.296 -7.860 1.00 90.06 85 ALA A CA 1
ATOM 645 C C . ALA A 1 85 ? 9.773 -3.154 -8.336 1.00 90.06 85 ALA A C 1
ATOM 647 O O . ALA A 1 85 ? 10.483 -2.767 -9.269 1.00 90.06 85 ALA A O 1
ATOM 648 N N . GLY A 1 86 ? 9.946 -4.350 -7.764 1.00 91.19 86 GLY A N 1
ATOM 649 C CA . GLY A 1 86 ? 10.966 -5.310 -8.191 1.00 91.19 86 GLY A CA 1
ATOM 650 C C . GLY A 1 86 ? 10.789 -5.752 -9.647 1.00 91.19 86 GLY A C 1
ATOM 651 O O . GLY A 1 86 ? 11.747 -5.743 -10.425 1.00 91.19 86 GLY A O 1
ATOM 652 N N . ALA A 1 87 ? 9.555 -6.060 -10.056 1.00 91.50 87 ALA A N 1
ATOM 653 C CA . ALA A 1 87 ? 9.236 -6.396 -11.442 1.00 91.50 87 ALA A CA 1
ATOM 654 C C . ALA A 1 87 ? 9.559 -5.235 -12.401 1.00 91.50 87 ALA A C 1
ATOM 656 O O . ALA A 1 87 ? 10.185 -5.452 -13.441 1.00 91.50 87 ALA A O 1
ATOM 657 N N . ALA A 1 88 ? 9.223 -3.996 -12.035 1.00 90.56 88 ALA A N 1
ATOM 658 C CA . ALA A 1 88 ? 9.514 -2.814 -12.844 1.00 90.56 88 ALA A CA 1
ATOM 659 C C . ALA A 1 88 ? 11.022 -2.545 -13.001 1.00 90.56 88 ALA A C 1
ATOM 661 O O . ALA A 1 88 ? 11.456 -2.105 -14.068 1.00 90.56 88 ALA A O 1
ATOM 662 N N . VAL A 1 89 ? 11.829 -2.808 -11.966 1.00 93.62 89 VAL A N 1
ATOM 663 C CA . VAL A 1 89 ? 13.299 -2.745 -12.058 1.00 93.62 89 VAL A CA 1
ATOM 664 C C . VAL A 1 89 ? 13.812 -3.810 -13.024 1.00 93.62 89 VAL A C 1
ATOM 666 O O . VAL A 1 89 ? 14.522 -3.482 -13.972 1.00 93.62 89 VAL A O 1
ATOM 669 N N . SER A 1 90 ? 13.366 -5.059 -12.863 1.00 95.12 90 SER A N 1
ATOM 670 C CA . SER A 1 90 ? 13.784 -6.162 -13.737 1.00 95.12 90 SER A CA 1
ATOM 671 C C . SER A 1 90 ? 13.448 -5.916 -15.216 1.00 95.12 90 SER A C 1
ATOM 673 O O . SER A 1 90 ? 14.245 -6.227 -16.103 1.00 95.12 90 SER A O 1
ATOM 675 N N . LEU A 1 91 ? 12.298 -5.290 -15.494 1.00 95.25 91 LEU A N 1
ATOM 676 C CA . LEU A 1 91 ? 11.891 -4.907 -16.843 1.00 95.25 91 LEU A CA 1
ATOM 677 C C . LEU A 1 91 ? 12.812 -3.827 -17.422 1.00 95.25 91 LEU A C 1
ATOM 679 O O . LEU A 1 91 ? 13.240 -3.939 -18.571 1.00 95.25 91 LEU A O 1
ATOM 683 N N . ARG A 1 92 ? 13.148 -2.798 -16.636 1.00 95.62 92 ARG A N 1
ATOM 684 C CA . ARG A 1 92 ? 14.075 -1.736 -17.060 1.00 95.62 92 ARG A CA 1
ATOM 685 C C . ARG A 1 92 ? 15.464 -2.290 -17.371 1.00 95.62 92 ARG A C 1
ATOM 687 O O . ARG A 1 92 ? 16.037 -1.925 -18.400 1.00 95.62 92 ARG A O 1
ATOM 694 N N . ASP A 1 93 ? 15.957 -3.216 -16.556 1.00 97.06 93 ASP A N 1
ATOM 695 C CA . ASP A 1 93 ? 17.231 -3.898 -16.798 1.00 97.06 93 ASP A CA 1
ATOM 696 C C . ASP A 1 93 ? 17.184 -4.744 -18.077 1.00 97.06 93 ASP A C 1
ATOM 698 O O . ASP A 1 93 ? 18.111 -4.706 -18.892 1.00 97.06 93 ASP A O 1
ATOM 702 N N . ALA A 1 94 ? 16.079 -5.458 -18.312 1.00 97.56 94 ALA A N 1
ATOM 703 C CA . ALA A 1 94 ? 15.879 -6.221 -19.539 1.00 97.56 94 ALA A CA 1
ATOM 704 C C . ALA A 1 94 ? 15.857 -5.316 -20.782 1.00 97.56 94 ALA A C 1
ATOM 706 O O . ALA A 1 94 ? 16.517 -5.629 -21.776 1.00 97.56 94 ALA A O 1
ATOM 707 N N . ILE A 1 95 ? 15.161 -4.175 -20.725 1.00 97.50 95 ILE A N 1
ATOM 708 C CA . ILE A 1 95 ? 15.140 -3.180 -21.808 1.00 97.50 95 ILE A CA 1
ATOM 709 C C . ILE A 1 95 ? 16.558 -2.664 -22.081 1.00 97.50 95 ILE A C 1
ATOM 711 O O . ILE A 1 95 ? 16.993 -2.644 -23.234 1.00 97.50 95 ILE A O 1
ATOM 715 N N . ALA A 1 96 ? 17.310 -2.303 -21.037 1.00 97.38 96 ALA A N 1
ATOM 716 C CA . ALA A 1 96 ? 18.685 -1.824 -21.171 1.00 97.38 96 ALA A CA 1
ATOM 717 C C . ALA A 1 96 ? 19.612 -2.887 -21.788 1.00 97.38 96 ALA A C 1
ATOM 719 O O . ALA A 1 96 ? 20.398 -2.585 -22.692 1.00 97.38 96 ALA A O 1
ATOM 720 N N . ALA A 1 97 ? 19.482 -4.146 -21.363 1.00 97.94 97 ALA A N 1
ATOM 721 C CA . ALA A 1 97 ? 20.257 -5.255 -21.905 1.00 97.94 97 ALA A CA 1
ATOM 722 C C . ALA A 1 97 ? 19.936 -5.522 -23.385 1.00 97.94 97 ALA A C 1
ATOM 724 O O . ALA A 1 97 ? 20.848 -5.719 -24.191 1.00 97.94 97 ALA A O 1
ATOM 725 N N . GLN A 1 98 ? 18.656 -5.506 -23.770 1.00 97.50 98 GLN A N 1
ATOM 726 C CA . GLN A 1 98 ? 18.257 -5.713 -25.166 1.00 97.50 98 GLN A CA 1
ATOM 727 C C . GLN A 1 98 ? 18.671 -4.545 -26.061 1.00 97.50 98 GLN A C 1
ATOM 729 O O . GLN A 1 98 ? 19.167 -4.770 -27.165 1.00 97.50 98 GLN A O 1
ATOM 734 N N . ARG A 1 99 ? 18.579 -3.310 -25.559 1.00 97.69 99 ARG A N 1
ATOM 735 C CA . ARG A 1 99 ? 19.111 -2.122 -26.232 1.00 97.69 99 ARG A CA 1
ATOM 736 C C . ARG A 1 99 ? 20.605 -2.268 -26.523 1.00 97.69 99 ARG A C 1
ATOM 738 O O . ARG A 1 99 ? 21.032 -2.043 -27.652 1.00 97.69 99 ARG A O 1
ATOM 745 N N . ALA A 1 100 ? 21.393 -2.688 -25.532 1.00 97.38 100 ALA A N 1
ATOM 746 C CA . ALA A 1 100 ? 22.830 -2.899 -25.699 1.00 97.38 100 ALA A CA 1
ATOM 747 C C . ALA A 1 100 ? 23.138 -4.002 -26.728 1.00 97.38 100 ALA A C 1
ATOM 749 O O . ALA A 1 100 ? 24.027 -3.840 -27.564 1.00 97.38 100 ALA A O 1
ATOM 750 N N . ARG A 1 101 ? 22.376 -5.104 -26.722 1.00 97.00 101 ARG A N 1
ATOM 751 C CA . ARG A 1 101 ? 22.507 -6.172 -27.728 1.00 97.00 101 ARG A CA 1
ATOM 752 C C . ARG A 1 101 ? 22.165 -5.683 -29.135 1.00 97.00 101 ARG A C 1
ATOM 754 O O . ARG A 1 101 ? 22.885 -6.018 -30.073 1.00 97.00 101 ARG A O 1
ATOM 761 N N . ALA A 1 102 ? 21.113 -4.878 -29.283 1.00 95.94 102 ALA A N 1
ATOM 762 C CA . ALA A 1 102 ? 20.727 -4.290 -30.563 1.00 95.94 102 ALA A CA 1
ATOM 763 C C . ALA A 1 102 ? 21.821 -3.357 -31.111 1.00 95.94 102 ALA A C 1
ATOM 765 O O . ALA A 1 102 ? 22.191 -3.474 -32.278 1.00 95.94 102 ALA A O 1
ATOM 766 N N . ALA A 1 103 ? 22.404 -2.509 -30.257 1.00 96.56 103 ALA A N 1
ATOM 767 C CA . ALA A 1 103 ? 23.531 -1.648 -30.620 1.00 96.56 103 ALA A CA 1
ATOM 768 C C . ALA A 1 103 ? 24.758 -2.461 -31.073 1.00 96.56 103 ALA A C 1
ATOM 770 O O . ALA A 1 103 ? 25.336 -2.194 -32.125 1.00 96.56 103 ALA A O 1
ATOM 771 N N . GLN A 1 104 ? 25.117 -3.514 -30.331 1.00 97.19 104 GLN A N 1
ATOM 772 C CA . GLN A 1 104 ? 26.229 -4.401 -30.696 1.00 97.19 104 GLN A CA 1
ATOM 773 C C . GLN A 1 104 ? 25.986 -5.134 -32.022 1.00 97.19 104 GLN A C 1
ATOM 775 O O . GLN A 1 104 ? 26.909 -5.280 -32.824 1.00 97.19 104 GLN A O 1
ATOM 780 N N . ALA A 1 105 ? 24.760 -5.602 -32.265 1.00 96.00 105 ALA A N 1
ATOM 781 C CA . ALA A 1 105 ? 24.395 -6.253 -33.519 1.00 96.00 105 ALA A CA 1
ATOM 782 C C . ALA A 1 105 ? 24.469 -5.276 -34.704 1.00 96.00 105 ALA A C 1
ATOM 784 O O . ALA A 1 105 ? 25.027 -5.627 -35.743 1.00 96.00 105 ALA A O 1
ATOM 785 N N . ALA A 1 106 ? 23.985 -4.043 -34.526 1.00 96.25 106 ALA A N 1
ATOM 786 C CA . ALA A 1 106 ? 24.084 -2.990 -35.532 1.00 96.25 106 ALA A CA 1
ATOM 787 C C . ALA A 1 106 ? 25.545 -2.652 -35.857 1.00 96.25 106 ALA A C 1
ATOM 789 O O . ALA A 1 106 ? 25.914 -2.629 -37.030 1.00 96.25 106 ALA A O 1
ATOM 790 N N . ALA A 1 107 ? 26.394 -2.501 -34.834 1.00 95.81 107 ALA A N 1
ATOM 791 C CA . ALA A 1 107 ? 27.821 -2.240 -35.008 1.00 95.81 107 ALA A CA 1
ATOM 792 C C . ALA A 1 107 ? 28.525 -3.351 -35.806 1.00 95.81 107 ALA A C 1
ATOM 794 O O . ALA A 1 107 ? 29.297 -3.063 -36.719 1.00 95.81 107 ALA A O 1
ATOM 795 N N . ARG A 1 108 ? 28.221 -4.626 -35.523 1.00 96.44 108 ARG A N 1
ATOM 796 C CA . ARG A 1 108 ? 28.768 -5.773 -36.277 1.00 96.44 108 ARG A CA 1
ATOM 797 C C . ARG A 1 108 ? 28.289 -5.821 -37.727 1.00 96.44 108 ARG A C 1
ATOM 799 O O . ARG A 1 108 ? 29.016 -6.311 -38.583 1.00 96.44 108 ARG A O 1
ATOM 806 N N . ALA A 1 109 ? 27.081 -5.335 -37.991 1.00 95.31 109 ALA A N 1
ATOM 807 C CA . ALA A 1 109 ? 26.488 -5.294 -39.323 1.00 95.31 109 ALA A CA 1
ATOM 808 C C . ALA A 1 109 ? 26.823 -4.009 -40.107 1.00 95.31 109 ALA A C 1
ATOM 810 O O . ALA A 1 109 ? 26.386 -3.872 -41.246 1.00 95.31 109 ALA A O 1
ATOM 811 N N . GLY A 1 110 ? 27.558 -3.057 -39.515 1.00 95.50 110 GLY A N 1
ATOM 812 C CA . GLY A 1 110 ? 27.817 -1.748 -40.126 1.00 95.50 110 GLY A CA 1
ATOM 813 C C . GLY A 1 110 ? 26.555 -0.890 -40.297 1.00 95.50 110 GLY A C 1
ATOM 814 O O . GLY A 1 110 ? 26.511 -0.019 -41.163 1.00 95.50 110 GLY A O 1
ATOM 815 N N . LEU A 1 111 ? 25.514 -1.154 -39.505 1.00 95.62 111 LEU A N 1
ATOM 816 C CA . LEU A 1 111 ? 24.243 -0.432 -39.529 1.00 95.62 111 LEU A CA 1
ATOM 817 C C . LEU A 1 111 ? 24.231 0.704 -38.499 1.00 95.62 111 LEU A C 1
ATOM 819 O O . LEU A 1 111 ? 25.012 0.725 -37.549 1.00 95.62 111 LEU A O 1
ATOM 823 N N . SER A 1 112 ? 23.298 1.644 -38.666 1.00 95.38 112 SER A N 1
ATOM 824 C CA . SER A 1 112 ? 23.075 2.724 -37.700 1.00 95.38 112 SER A CA 1
ATOM 825 C C . SER A 1 112 ? 22.617 2.172 -36.345 1.00 95.38 112 SER A C 1
ATOM 827 O O . SER A 1 112 ? 21.564 1.539 -36.248 1.00 95.38 112 SER A O 1
ATOM 829 N N . GLU A 1 113 ? 23.374 2.479 -35.289 1.00 93.69 113 GLU A N 1
ATOM 830 C CA . GLU A 1 113 ? 22.999 2.179 -33.903 1.00 93.69 113 GLU A CA 1
ATOM 831 C C . GLU A 1 113 ? 21.667 2.837 -33.534 1.00 93.69 113 GLU A C 1
ATOM 833 O O . GLU A 1 113 ? 20.771 2.180 -33.011 1.00 93.69 113 GLU A O 1
ATOM 838 N N . GLN A 1 114 ? 21.499 4.115 -33.879 1.00 93.75 114 GLN A N 1
ATOM 839 C CA . GLN A 1 114 ? 20.304 4.881 -33.533 1.00 93.75 114 GLN A CA 1
ATOM 840 C C . GLN A 1 114 ? 19.032 4.282 -34.147 1.00 93.75 114 GLN A C 1
ATOM 842 O O . GLN A 1 114 ? 17.992 4.234 -33.493 1.00 93.75 114 GLN A O 1
ATOM 847 N N . ALA A 1 115 ? 19.105 3.783 -35.386 1.00 92.81 115 ALA A N 1
ATOM 848 C CA . ALA A 1 115 ? 17.981 3.086 -36.007 1.00 92.81 115 ALA A CA 1
ATOM 849 C C . ALA A 1 115 ? 17.654 1.767 -35.282 1.00 92.81 115 ALA A C 1
ATOM 851 O O . ALA A 1 115 ? 16.482 1.424 -35.133 1.00 92.81 115 ALA A O 1
ATOM 852 N N . ALA A 1 116 ? 18.676 1.058 -34.794 1.00 93.00 116 ALA A N 1
ATOM 853 C CA . ALA A 1 116 ? 18.527 -0.215 -34.096 1.00 93.00 116 ALA A CA 1
ATOM 854 C C . ALA A 1 116 ? 18.043 -0.076 -32.639 1.00 93.00 116 ALA A C 1
ATOM 856 O O . ALA A 1 116 ? 17.363 -0.974 -32.139 1.00 93.00 116 ALA A O 1
ATOM 857 N N . THR A 1 117 ? 18.357 1.026 -31.947 1.00 96.25 117 THR A N 1
ATOM 858 C CA . THR A 1 117 ? 17.974 1.224 -30.536 1.00 96.25 117 THR A CA 1
ATOM 859 C C . THR A 1 117 ? 16.685 2.011 -30.339 1.00 96.25 117 THR A C 1
ATOM 861 O O . THR A 1 117 ? 16.088 1.899 -29.271 1.00 96.25 117 THR A O 1
ATOM 864 N N . ARG A 1 118 ? 16.206 2.756 -31.346 1.00 96.56 118 ARG A N 1
ATOM 865 C CA . ARG A 1 118 ? 15.068 3.684 -31.206 1.00 96.56 118 ARG A CA 1
ATOM 866 C C . ARG A 1 118 ? 13.823 3.063 -30.569 1.00 96.56 118 ARG A C 1
ATOM 868 O O . ARG A 1 118 ? 13.185 3.700 -29.738 1.00 96.56 118 ARG A O 1
ATOM 875 N N . ALA A 1 119 ? 13.466 1.836 -30.948 1.00 94.06 119 ALA A N 1
ATOM 876 C CA . ALA A 1 119 ? 12.304 1.153 -30.372 1.00 94.06 119 ALA A CA 1
ATOM 877 C C . ALA A 1 119 ? 12.485 0.870 -28.869 1.00 94.06 119 ALA A C 1
ATOM 879 O O . ALA A 1 119 ? 11.545 1.020 -28.091 1.00 94.06 119 ALA A O 1
ATOM 880 N N . TRP A 1 120 ? 13.704 0.523 -28.451 1.00 96.81 120 TRP A N 1
ATOM 881 C CA . TRP A 1 120 ? 14.048 0.311 -27.045 1.00 96.81 120 TRP A CA 1
ATOM 882 C C . TRP A 1 120 ? 14.082 1.619 -26.255 1.00 96.81 120 TRP A C 1
ATOM 884 O O . TRP A 1 120 ? 13.666 1.634 -25.101 1.00 96.81 120 TRP A O 1
ATOM 894 N N . ASP A 1 121 ? 14.523 2.714 -26.879 1.00 95.38 121 ASP A N 1
ATOM 895 C CA . ASP A 1 121 ? 14.508 4.048 -26.271 1.00 95.38 121 ASP A CA 1
ATOM 896 C C . ASP A 1 121 ? 13.067 4.515 -25.990 1.00 95.38 121 ASP A C 1
ATOM 898 O O . ASP A 1 121 ? 12.779 5.005 -24.899 1.00 95.38 121 ASP A O 1
ATOM 902 N N . VAL A 1 122 ? 12.136 4.283 -26.927 1.00 96.56 122 VAL A N 1
ATOM 903 C CA . VAL A 1 122 ? 10.699 4.551 -26.725 1.00 96.56 122 VAL A CA 1
ATOM 904 C C . VAL A 1 122 ? 10.120 3.663 -25.624 1.00 96.56 122 VAL A C 1
ATOM 906 O O . VAL A 1 122 ? 9.444 4.161 -24.728 1.00 96.56 122 VAL A O 1
ATOM 909 N N . LEU A 1 123 ? 10.411 2.359 -25.645 1.00 95.81 123 LEU A N 1
ATOM 910 C CA . LEU A 1 123 ? 9.907 1.430 -24.630 1.00 95.81 123 LEU A CA 1
ATOM 911 C C . LEU A 1 123 ? 10.403 1.791 -23.222 1.00 95.81 123 LEU A C 1
ATOM 913 O O . LEU A 1 123 ? 9.647 1.699 -22.252 1.00 95.81 123 LEU A O 1
ATOM 917 N N . LYS A 1 124 ? 11.662 2.230 -23.114 1.00 95.00 124 LYS A N 1
ATOM 918 C CA . LYS A 1 124 ? 12.230 2.756 -21.874 1.00 95.00 124 LYS A CA 1
ATOM 919 C C . LYS A 1 124 ? 11.470 3.994 -21.404 1.00 95.00 124 LYS A C 1
ATOM 921 O O . LYS A 1 124 ? 11.044 4.008 -20.257 1.00 95.00 124 LYS A O 1
ATOM 926 N N . ALA A 1 125 ? 11.269 4.982 -22.278 1.00 95.94 125 ALA A N 1
ATOM 927 C CA . ALA A 1 125 ? 10.547 6.206 -21.933 1.00 95.94 125 ALA A CA 1
ATOM 928 C C . ALA A 1 125 ? 9.130 5.906 -21.422 1.00 95.94 125 ALA A C 1
ATOM 930 O O . ALA A 1 125 ? 8.761 6.369 -20.349 1.00 95.94 125 ALA A O 1
ATOM 931 N N . CYS A 1 126 ? 8.382 5.040 -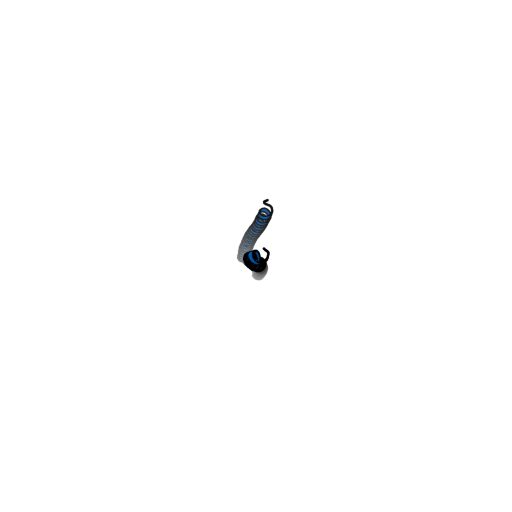22.115 1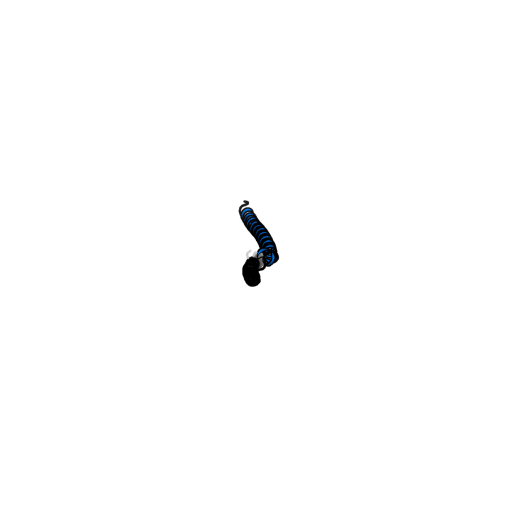.00 95.44 126 CYS A N 1
ATOM 932 C CA . CYS A 1 126 ? 7.057 4.620 -21.657 1.00 95.44 126 CYS A CA 1
ATOM 933 C C . CYS A 1 126 ? 7.116 3.933 -20.285 1.00 95.44 126 CYS A C 1
ATOM 935 O O . CYS A 1 126 ? 6.295 4.206 -19.417 1.00 95.44 126 CYS A O 1
ATOM 937 N N . THR A 1 127 ? 8.090 3.046 -20.070 1.00 94.88 127 THR A N 1
ATOM 938 C CA . THR A 1 127 ? 8.241 2.332 -18.792 1.00 94.88 127 THR A CA 1
ATOM 939 C C . THR A 1 127 ? 8.595 3.291 -17.650 1.00 94.88 127 THR A C 1
ATOM 941 O O . THR A 1 127 ? 8.086 3.132 -16.542 1.00 94.88 127 THR A O 1
ATOM 944 N N . ASP A 1 128 ? 9.430 4.296 -17.916 1.00 93.94 128 ASP A N 1
ATOM 945 C CA . ASP A 1 128 ? 9.800 5.326 -16.944 1.00 93.94 128 ASP A CA 1
ATOM 946 C C . ASP A 1 128 ? 8.589 6.234 -16.609 1.00 93.94 128 ASP A C 1
ATOM 948 O O . ASP A 1 128 ? 8.365 6.534 -15.437 1.00 93.94 128 ASP A O 1
ATOM 952 N N . GLU A 1 129 ? 7.749 6.592 -17.590 1.00 94.75 129 GLU A N 1
ATOM 953 C CA . GLU A 1 129 ? 6.493 7.337 -17.367 1.00 94.75 129 GLU A CA 1
ATOM 954 C C . GLU A 1 129 ? 5.481 6.552 -16.520 1.00 94.75 129 GLU A C 1
ATOM 956 O O . GLU A 1 129 ? 4.917 7.093 -15.567 1.00 94.75 129 GLU A O 1
ATOM 961 N N . TYR A 1 130 ? 5.277 5.263 -16.808 1.00 91.56 130 TYR A N 1
ATOM 962 C CA . TYR A 1 130 ? 4.409 4.414 -15.986 1.00 91.56 130 TYR A CA 1
ATOM 963 C C . TYR A 1 130 ? 4.940 4.256 -14.558 1.00 91.56 130 TYR A C 1
ATOM 965 O O . TYR A 1 130 ? 4.152 4.226 -13.614 1.00 91.56 130 TYR A O 1
ATOM 973 N N . ALA A 1 131 ? 6.262 4.179 -14.382 1.00 91.75 131 ALA A N 1
ATOM 974 C CA . ALA A 1 131 ? 6.869 4.123 -13.056 1.00 91.75 131 ALA A CA 1
ATOM 975 C C . ALA A 1 131 ? 6.650 5.427 -12.270 1.00 91.75 131 ALA A C 1
ATOM 977 O O . ALA A 1 131 ? 6.370 5.367 -11.074 1.00 91.75 131 ALA A O 1
ATOM 978 N N . ALA A 1 132 ? 6.729 6.585 -12.933 1.00 91.94 132 ALA A N 1
ATOM 979 C CA . ALA A 1 132 ? 6.417 7.872 -12.316 1.00 91.94 132 ALA A CA 1
ATOM 980 C C . ALA A 1 132 ? 4.940 7.953 -11.897 1.00 91.94 132 ALA A C 1
ATOM 982 O O . ALA A 1 132 ? 4.648 8.282 -10.751 1.00 91.94 132 ALA A O 1
ATOM 983 N N . LEU A 1 133 ? 4.017 7.547 -12.777 1.00 92.62 133 LEU A N 1
ATOM 984 C CA . LEU A 1 133 ? 2.587 7.503 -12.460 1.00 92.62 133 LEU A CA 1
ATOM 985 C C . LEU A 1 133 ? 2.282 6.583 -11.267 1.00 92.62 133 LEU A C 1
ATOM 987 O O . LEU A 1 133 ? 1.472 6.926 -10.406 1.00 92.62 133 LEU A O 1
ATOM 991 N N . ALA A 1 134 ? 2.928 5.416 -11.207 1.00 90.19 134 ALA A N 1
ATOM 992 C CA . ALA A 1 134 ? 2.782 4.499 -10.082 1.00 90.19 134 ALA A CA 1
ATOM 993 C C . ALA A 1 134 ? 3.289 5.126 -8.771 1.00 90.19 134 ALA A C 1
ATOM 995 O O . ALA A 1 134 ? 2.614 5.022 -7.751 1.00 90.19 134 ALA A O 1
ATOM 996 N N . ALA A 1 135 ? 4.430 5.823 -8.807 1.00 90.56 135 ALA A N 1
ATOM 997 C CA . ALA A 1 135 ? 4.979 6.520 -7.644 1.00 90.56 135 ALA A CA 1
ATOM 998 C C . ALA A 1 135 ? 4.069 7.662 -7.152 1.00 90.56 135 ALA A C 1
ATOM 1000 O O . ALA A 1 135 ? 3.899 7.836 -5.945 1.00 90.56 135 ALA A O 1
ATOM 1001 N N . ASP A 1 136 ? 3.445 8.406 -8.067 1.00 94.31 136 ASP A N 1
ATOM 1002 C CA . ASP A 1 136 ? 2.491 9.464 -7.719 1.00 94.31 136 ASP A CA 1
ATOM 1003 C C . ASP A 1 136 ? 1.225 8.895 -7.060 1.00 94.31 136 ASP A C 1
ATOM 1005 O O . ASP A 1 136 ? 0.739 9.430 -6.058 1.00 94.31 136 ASP A O 1
ATOM 1009 N N . ALA A 1 137 ? 0.698 7.784 -7.585 1.00 89.81 137 ALA A N 1
ATOM 1010 C CA . ALA A 1 137 ? -0.450 7.094 -6.997 1.00 89.81 137 ALA A CA 1
ATOM 1011 C C . ALA A 1 137 ? -0.134 6.575 -5.585 1.00 89.81 137 ALA A C 1
ATOM 1013 O O . ALA A 1 137 ? -0.921 6.756 -4.653 1.00 89.81 137 ALA A O 1
ATOM 1014 N N . ASP A 1 138 ? 1.046 5.988 -5.420 1.00 90.50 138 ASP A N 1
ATOM 1015 C CA . ASP A 1 138 ? 1.587 5.533 -4.145 1.00 90.50 138 ASP A CA 1
ATOM 1016 C C . ASP A 1 138 ? 1.687 6.673 -3.120 1.00 90.50 138 ASP A C 1
ATOM 1018 O O . ASP A 1 138 ? 1.204 6.546 -1.990 1.00 90.50 138 ASP A O 1
ATOM 1022 N N . ALA A 1 139 ? 2.229 7.823 -3.530 1.00 91.50 139 ALA A N 1
ATOM 1023 C CA . ALA A 1 139 ? 2.319 9.011 -2.688 1.00 91.50 139 ALA A CA 1
ATOM 1024 C C . ALA A 1 139 ? 0.933 9.540 -2.276 1.00 91.50 139 ALA A C 1
ATOM 1026 O O . ALA A 1 139 ? 0.739 9.946 -1.127 1.00 91.50 139 ALA A O 1
ATOM 1027 N N . ALA A 1 140 ? -0.052 9.502 -3.179 1.00 92.62 140 ALA A N 1
ATOM 1028 C CA . ALA A 1 140 ? -1.425 9.892 -2.867 1.00 92.62 140 ALA A CA 1
ATOM 1029 C C . ALA A 1 140 ? -2.066 8.958 -1.825 1.00 92.62 140 ALA A C 1
ATOM 1031 O O . ALA A 1 140 ? -2.705 9.430 -0.881 1.00 92.62 140 ALA A O 1
ATOM 1032 N N . VAL A 1 141 ? -1.864 7.642 -1.952 1.00 89.50 141 VAL A N 1
ATOM 1033 C CA . VAL A 1 141 ? -2.348 6.650 -0.978 1.00 89.50 141 VAL A CA 1
ATOM 1034 C C . VAL A 1 141 ? -1.711 6.870 0.393 1.00 89.50 141 VAL A C 1
ATOM 1036 O O . VAL A 1 141 ? -2.413 6.871 1.408 1.00 89.50 141 VAL A O 1
ATOM 1039 N N . ASP A 1 142 ? -0.401 7.097 0.440 1.00 90.44 142 ASP A N 1
ATOM 1040 C CA . ASP A 1 142 ? 0.308 7.344 1.696 1.00 90.44 142 ASP A CA 1
ATOM 1041 C C . ASP A 1 142 ? -0.137 8.674 2.337 1.00 90.44 142 ASP A C 1
ATOM 1043 O O . ASP A 1 142 ? -0.331 8.746 3.556 1.00 90.44 142 ASP A O 1
ATOM 1047 N N . GLY A 1 143 ? -0.443 9.690 1.523 1.00 91.38 143 GLY A N 1
ATOM 1048 C CA . GLY A 1 143 ? -1.077 10.933 1.967 1.00 91.38 143 GLY A CA 1
ATOM 1049 C C . GLY A 1 143 ? -2.459 10.723 2.600 1.00 91.38 143 GLY A C 1
ATOM 1050 O O . GLY A 1 143 ? -2.736 11.267 3.671 1.00 91.38 143 GLY A O 1
ATOM 1051 N N . LEU A 1 144 ? -3.315 9.889 1.997 1.00 90.50 144 LEU A N 1
ATOM 1052 C CA . LEU A 1 144 ? -4.632 9.549 2.556 1.00 90.50 144 LEU A CA 1
ATOM 1053 C C . LEU A 1 144 ? -4.513 8.809 3.895 1.00 90.50 144 LEU A C 1
ATOM 1055 O O . LEU A 1 144 ? -5.247 9.117 4.835 1.00 90.50 144 LEU A O 1
ATOM 1059 N N . ARG A 1 145 ? -3.565 7.871 4.009 1.00 88.00 145 ARG A N 1
ATOM 1060 C CA . ARG A 1 145 ? -3.294 7.136 5.258 1.00 88.00 145 ARG A CA 1
ATOM 1061 C C . ARG A 1 145 ? -2.831 8.073 6.373 1.00 88.00 145 ARG A C 1
ATOM 1063 O O . ARG A 1 145 ? -3.319 7.975 7.499 1.00 88.00 145 ARG A O 1
ATOM 1070 N N . ALA A 1 146 ? -1.929 9.004 6.063 1.00 87.81 146 ALA A N 1
ATOM 1071 C CA . ALA A 1 146 ? -1.484 10.016 7.017 1.00 87.81 146 ALA A CA 1
ATOM 1072 C C . ALA A 1 146 ? -2.642 10.930 7.457 1.00 87.81 146 ALA A C 1
ATOM 1074 O O . ALA A 1 146 ? -2.784 11.213 8.648 1.00 87.81 146 ALA A O 1
ATOM 1075 N N . GLY A 1 147 ? -3.500 11.343 6.519 1.00 90.19 147 GLY A N 1
ATOM 1076 C CA . GLY A 1 147 ? -4.696 12.138 6.805 1.00 90.19 147 GLY A CA 1
ATOM 1077 C C . GLY A 1 147 ? -5.694 11.423 7.721 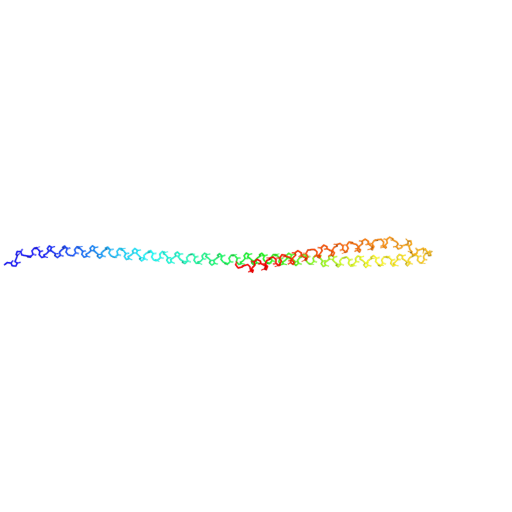1.00 90.19 147 GLY A C 1
ATOM 1078 O O . GLY A 1 147 ? -6.162 12.012 8.694 1.00 90.19 147 GLY A O 1
ATOM 1079 N N . ASP A 1 148 ? -5.976 10.143 7.466 1.00 88.69 148 ASP A N 1
ATOM 1080 C CA . ASP A 1 148 ? -6.839 9.314 8.321 1.00 88.69 148 ASP A CA 1
ATOM 1081 C C . ASP A 1 148 ? -6.264 9.153 9.740 1.00 88.69 148 ASP A C 1
ATOM 1083 O O . ASP A 1 148 ? -6.984 9.306 10.732 1.00 88.69 148 ASP A O 1
ATOM 1087 N N . ALA A 1 149 ? -4.951 8.926 9.861 1.00 86.19 149 ALA A N 1
ATOM 1088 C CA . ALA A 1 149 ? -4.278 8.854 11.156 1.00 86.19 149 ALA A CA 1
ATOM 1089 C C . ALA A 1 149 ? -4.410 10.169 11.945 1.00 86.19 149 ALA A C 1
ATOM 1091 O O . ALA A 1 149 ? -4.742 10.149 13.135 1.00 86.19 149 ALA A O 1
ATOM 1092 N N . TRP A 1 150 ? -4.225 11.311 11.276 1.00 88.88 150 TRP A N 1
ATOM 1093 C CA . TRP A 1 150 ? -4.437 12.633 11.866 1.00 88.88 150 TRP A CA 1
ATOM 1094 C C . TRP A 1 150 ? -5.888 12.863 12.291 1.00 88.88 150 TRP A C 1
ATOM 1096 O O . TRP A 1 150 ? -6.126 13.322 13.408 1.00 88.88 150 TRP A O 1
ATOM 1106 N N . ALA A 1 151 ? -6.862 12.510 11.450 1.00 89.00 151 ALA A N 1
ATOM 1107 C CA . ALA A 1 151 ? -8.282 12.655 11.767 1.00 89.00 151 ALA A CA 1
ATOM 1108 C C . ALA A 1 151 ? -8.673 11.839 13.011 1.00 89.00 151 ALA A C 1
ATOM 1110 O O . ALA A 1 151 ? -9.361 12.343 13.903 1.00 89.00 151 ALA A O 1
ATOM 1111 N N . LYS A 1 152 ? -8.174 10.601 13.119 1.00 87.62 152 LYS A N 1
ATOM 1112 C CA . LYS A 1 152 ? -8.372 9.740 14.295 1.00 87.62 152 LYS A CA 1
ATOM 1113 C C . LYS A 1 152 ? -7.705 10.301 15.549 1.00 87.62 152 LYS A C 1
ATOM 1115 O O . LYS A 1 152 ? -8.300 10.237 16.624 1.00 87.62 152 LYS A O 1
ATOM 1120 N N . ALA A 1 153 ? -6.498 10.856 15.434 1.00 84.88 153 ALA A N 1
ATOM 1121 C CA . ALA A 1 153 ? -5.816 11.500 16.554 1.00 84.88 153 ALA A CA 1
ATOM 1122 C C . ALA A 1 153 ? -6.586 12.739 17.042 1.00 84.88 153 ALA A C 1
ATOM 1124 O O . ALA A 1 153 ? -6.856 12.860 18.235 1.00 84.88 153 ALA A O 1
ATOM 1125 N N . ALA A 1 154 ? -7.028 13.599 16.120 1.00 84.56 154 ALA A N 1
ATOM 1126 C CA . ALA A 1 154 ? -7.802 14.798 16.433 1.00 84.56 154 ALA A CA 1
ATOM 1127 C C . ALA A 1 154 ? -9.153 14.473 17.099 1.00 84.56 154 ALA A C 1
ATOM 1129 O O . ALA A 1 154 ? -9.562 15.149 18.046 1.00 84.56 154 ALA A O 1
ATOM 1130 N N . ALA A 1 155 ? -9.829 13.407 16.655 1.00 84.12 155 ALA A N 1
ATOM 1131 C CA . ALA A 1 155 ? -11.078 12.940 17.254 1.00 84.12 155 ALA A CA 1
ATOM 1132 C C . ALA A 1 155 ? -10.914 12.498 18.720 1.00 84.12 155 ALA A C 1
ATOM 1134 O O . ALA A 1 155 ? -11.840 12.658 19.508 1.00 84.12 155 ALA A O 1
ATOM 1135 N N . ARG A 1 156 ? -9.734 11.989 19.101 1.00 77.88 156 ARG A N 1
ATOM 1136 C CA . ARG A 1 156 ? -9.415 11.593 20.486 1.00 77.88 156 ARG A CA 1
ATOM 1137 C C . ARG A 1 156 ? -9.061 12.774 21.394 1.00 77.88 156 ARG A C 1
ATOM 1139 O O . ARG A 1 156 ? -9.071 12.615 22.607 1.00 77.88 156 ARG A O 1
ATOM 1146 N N . THR A 1 157 ? -8.732 13.933 20.823 1.00 73.62 157 THR A N 1
ATOM 1147 C CA . THR A 1 157 ? -8.329 15.143 21.566 1.00 73.62 157 THR A CA 1
ATOM 1148 C C . THR A 1 157 ? -9.452 16.160 21.774 1.00 73.62 157 THR A C 1
ATOM 1150 O O . THR A 1 157 ? -9.226 17.178 22.425 1.00 73.62 157 THR A O 1
ATOM 1153 N N . LYS A 1 158 ? -10.650 15.931 21.217 1.00 49.38 158 LYS A N 1
ATOM 1154 C CA . LYS A 1 158 ? -11.806 16.801 21.473 1.00 49.38 158 LYS A CA 1
ATOM 1155 C C . LYS A 1 158 ? -12.316 16.550 22.908 1.00 49.38 158 LYS A C 1
ATOM 1157 O O . LYS A 1 158 ? -12.593 15.389 23.206 1.00 49.38 158 LYS A O 1
ATOM 1162 N N . PRO A 1 159 ? -12.385 17.584 23.770 1.00 53.34 159 PRO A N 1
ATOM 1163 C CA . PRO A 1 159 ? -12.884 17.466 25.141 1.00 53.34 159 PRO A CA 1
ATOM 1164 C C . PRO A 1 159 ? -14.381 17.147 25.197 1.00 53.34 159 PRO A C 1
ATOM 1166 O O . PRO A 1 159 ? -15.101 17.499 24.230 1.00 53.34 159 PRO A O 1
#

Organism: NCBI:txid1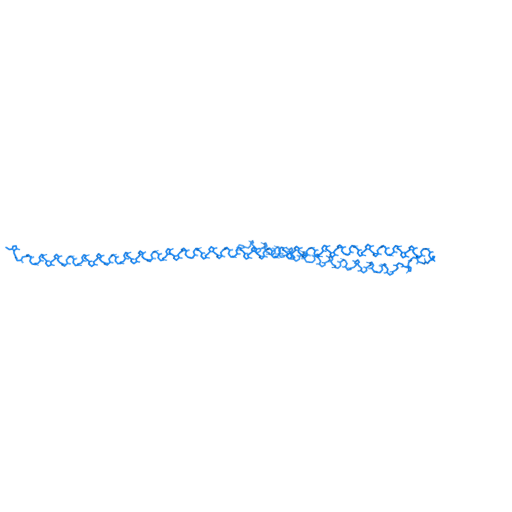389932

Sequence (159 aa):
MLRAALPYLIGAALVVGAVLGVGWYGAHREAAGVARTQLEAAANARQIEAQYRRQEEEMVADYTSRLEKANEATRLSNAERDLAAGAAVSLRDAIAAQRARAAQAAARAGLSEQAATRAWDVLKACTDEYAALAADADAAVDGLRAGDAWAKAAARTKP

Foldseek 3Di:
DVVVCVVVVVVVVVVVVVVVVVVVVVVVVVVVVVVVVVVVVVVVVVVVVVVVVVVVVVVVVVVVVVVVVVVVVVVVVVVVVVVVVVVLVVVLVVLVVVLVVQLVVCVVVVHDSCVSNVVSVVVNVVSVVVVVVSVVVVVVVVVVVVVVVVVVVVVVPDD

pLDDT: mean 86.64, std 10.29, range [49.38, 97.94]